Protein AF-A0A377ZFS4-F1 (afdb_monomer_lite)

pLDDT: mean 72.39, std 16.2, range [35.03, 90.06]

InterPro domains:
  IPR000085 Holliday junction branch migration complex subunit RuvA [TIGR00084] (2-68)
  IPR010994 RuvA domain 2-like [SSF47781] (14-68)
  IPR060101 SAM-like helix-hairpin-helix tandem [PF14520] (21-68)

Foldseek 3Di:
DDPPDDPDDDDDPDVLLVVQLVVQCVQPQRHSVQSVQVCVVDPSVVVVVCVVVVVVVVSVPGPRSPDDPRDD

Organism: Klebsiella pneumoniae subsp. ozaenae (NCBI:txid574)

Sequence (72 aa):
MVREDAQLLYGFNNKQERTLFKELIKTNGVGPKLALAILSGMSAQQFVNAVEREEVASLVKLPGLAKKPLNV

Secondary structure (DSSP, 8-state):
------------SSHHHHHHHHHHTTSTT--HHHHHHHHHHS-HHHHHHHHHTT-HHHHHTSTT-TT-----

Radius of gyration: 12.92 Å; chains: 1; bounding box: 30×21×37 Å

Structure (mmCIF, N/CA/C/O backbone):
data_AF-A0A377ZFS4-F1
#
_entry.id   AF-A0A377ZFS4-F1
#
loop_
_atom_site.group_PDB
_atom_site.id
_atom_site.type_symbol
_atom_site.label_atom_id
_atom_site.label_alt_id
_atom_site.label_comp_id
_atom_site.label_asym_id
_atom_site.label_entity_id
_atom_site.label_seq_id
_atom_site.pdbx_PDB_ins_code
_atom_site.Cartn_x
_atom_site.Cartn_y
_atom_site.Cartn_z
_atom_site.occupancy
_atom_site.B_iso_or_equiv
_atom_site.auth_seq_id
_atom_site.auth_comp_id
_atom_site.auth_asym_id
_atom_site.auth_atom_id
_atom_site.pdbx_PDB_model_num
ATOM 1 N N . MET A 1 1 ? -1.634 3.382 -27.384 1.00 44.31 1 MET A N 1
ATOM 2 C CA . MET A 1 1 ? -0.200 3.400 -27.033 1.00 44.31 1 MET A CA 1
ATOM 3 C C . MET A 1 1 ? 0.040 2.215 -26.121 1.00 44.31 1 MET A C 1
ATOM 5 O O . MET A 1 1 ? -0.319 2.241 -24.952 1.00 44.31 1 MET A O 1
ATOM 9 N N . VAL A 1 2 ? 0.485 1.133 -26.733 1.00 39.78 2 VAL A N 1
ATOM 10 C CA . VAL A 1 2 ? 0.816 -0.130 -26.091 1.00 39.78 2 VAL A CA 1
ATOM 11 C C . VAL A 1 2 ? 2.010 0.112 -25.160 1.00 39.78 2 VAL A C 1
ATOM 13 O O . VAL A 1 2 ? 3.042 0.603 -25.610 1.00 39.78 2 VAL A O 1
ATOM 16 N N . ARG A 1 3 ? 1.860 -0.150 -23.858 1.00 52.44 3 ARG A N 1
ATOM 17 C CA . ARG A 1 3 ? 2.995 -0.285 -22.933 1.00 52.44 3 ARG A CA 1
ATOM 18 C C . ARG A 1 3 ? 3.194 -1.773 -22.671 1.00 52.44 3 ARG A C 1
ATOM 20 O O . ARG A 1 3 ? 2.846 -2.266 -21.606 1.00 52.44 3 ARG A O 1
ATOM 27 N N . GLU A 1 4 ? 3.657 -2.474 -23.695 1.00 56.25 4 GLU A N 1
ATOM 28 C CA . GLU A 1 4 ? 4.211 -3.816 -23.556 1.00 56.25 4 GLU A CA 1
ATOM 29 C C . GLU A 1 4 ? 5.640 -3.658 -22.997 1.00 56.25 4 GLU A C 1
ATOM 31 O O . GLU A 1 4 ? 6.389 -2.776 -23.416 1.00 56.25 4 GLU A O 1
ATOM 36 N N . ASP A 1 5 ? 5.947 -4.458 -21.976 1.00 54.50 5 ASP A N 1
ATOM 37 C CA . ASP A 1 5 ? 7.288 -4.750 -21.445 1.00 54.50 5 ASP A CA 1
ATOM 38 C C . ASP A 1 5 ? 7.976 -3.763 -20.487 1.00 54.50 5 ASP A C 1
ATOM 40 O O . ASP A 1 5 ? 9.180 -3.528 -20.558 1.00 54.50 5 ASP A O 1
ATOM 44 N N . ALA A 1 6 ? 7.256 -3.287 -19.468 1.00 64.19 6 ALA A N 1
ATOM 45 C CA . ALA A 1 6 ? 7.906 -2.882 -18.218 1.00 64.19 6 ALA A CA 1
ATOM 46 C C . ALA A 1 6 ? 7.627 -3.929 -17.131 1.00 64.19 6 ALA A C 1
ATOM 48 O O . ALA A 1 6 ? 6.557 -3.934 -16.520 1.00 64.19 6 ALA A O 1
ATOM 49 N N . GLN A 1 7 ? 8.593 -4.813 -16.868 1.00 70.50 7 GLN A N 1
ATOM 50 C CA . GLN A 1 7 ? 8.583 -5.612 -15.643 1.00 70.50 7 GLN A CA 1
ATOM 51 C C . GLN A 1 7 ? 8.840 -4.671 -14.460 1.00 70.50 7 GLN A C 1
ATOM 53 O O . GLN A 1 7 ? 9.967 -4.246 -14.215 1.00 70.50 7 GLN A O 1
ATOM 58 N N . LEU A 1 8 ? 7.774 -4.293 -13.755 1.00 79.94 8 LEU A N 1
ATOM 59 C CA . LEU A 1 8 ? 7.860 -3.422 -12.588 1.00 79.94 8 LEU A CA 1
ATOM 60 C C . LEU A 1 8 ? 8.016 -4.267 -11.323 1.00 79.94 8 LEU A C 1
ATOM 62 O O . LEU A 1 8 ? 7.162 -5.090 -10.993 1.00 79.94 8 LEU A O 1
ATOM 66 N N . LEU A 1 9 ? 9.110 -4.033 -10.604 1.00 86.00 9 LEU A N 1
ATOM 67 C CA . LEU A 1 9 ? 9.344 -4.584 -9.275 1.00 86.00 9 LEU A CA 1
ATOM 68 C C . LEU A 1 9 ? 8.916 -3.561 -8.223 1.00 86.00 9 LEU A C 1
ATOM 70 O O . LEU A 1 9 ? 9.350 -2.412 -8.243 1.00 86.00 9 LEU A O 1
ATOM 74 N N . TYR A 1 10 ? 8.073 -4.002 -7.291 1.00 86.06 10 TYR A N 1
ATOM 75 C CA . TYR A 1 10 ? 7.631 -3.212 -6.145 1.00 86.06 10 TYR A CA 1
ATOM 76 C C . TYR A 1 10 ? 8.270 -3.765 -4.871 1.00 86.06 10 TYR A C 1
ATOM 78 O O . TYR A 1 10 ? 8.113 -4.950 -4.561 1.00 86.06 10 TYR A O 1
ATOM 86 N N . GLY A 1 11 ? 9.008 -2.912 -4.159 1.00 88.44 11 GLY A N 1
ATOM 87 C CA . GLY A 1 11 ? 9.652 -3.238 -2.888 1.00 88.44 11 GLY A CA 1
ATOM 88 C C . GLY A 1 11 ? 8.774 -2.867 -1.693 1.00 88.44 11 GLY A C 1
ATOM 89 O O . GLY A 1 11 ? 8.102 -1.841 -1.718 1.00 88.44 11 GLY A O 1
ATOM 90 N N . PHE A 1 12 ? 8.807 -3.699 -0.652 1.00 88.50 12 PHE A N 1
ATOM 91 C CA . PHE A 1 12 ? 8.086 -3.494 0.608 1.00 88.50 12 PHE A CA 1
ATOM 92 C C . PHE A 1 12 ? 8.995 -3.869 1.772 1.00 88.50 12 PHE A C 1
ATOM 94 O O . PHE A 1 12 ? 9.778 -4.817 1.653 1.00 88.50 12 PHE A O 1
ATOM 101 N N . ASN A 1 13 ? 8.866 -3.171 2.898 1.00 85.50 13 ASN A N 1
ATOM 102 C CA . ASN A 1 13 ? 9.709 -3.428 4.066 1.00 85.50 13 ASN A CA 1
ATOM 103 C C . ASN A 1 13 ? 9.281 -4.701 4.803 1.00 85.50 13 ASN A C 1
ATOM 105 O O . ASN A 1 13 ? 10.095 -5.372 5.436 1.00 85.50 13 ASN A O 1
ATOM 109 N N . ASN A 1 14 ? 7.997 -5.053 4.720 1.00 88.69 14 ASN A N 1
ATOM 110 C CA . ASN A 1 14 ? 7.440 -6.229 5.376 1.00 88.69 14 ASN A CA 1
ATOM 111 C C . ASN A 1 14 ? 6.404 -6.949 4.493 1.00 88.69 14 ASN A C 1
ATOM 113 O O . ASN A 1 14 ? 5.920 -6.446 3.476 1.00 88.69 14 ASN A O 1
ATOM 117 N N . LYS A 1 15 ? 6.055 -8.180 4.891 1.00 88.75 15 LYS A N 1
ATOM 118 C CA . LYS A 1 15 ? 5.071 -9.003 4.169 1.00 88.75 15 LYS A CA 1
ATOM 119 C C . LYS A 1 15 ? 3.655 -8.420 4.223 1.00 88.75 15 LYS A C 1
ATOM 121 O O . LYS A 1 15 ? 2.895 -8.663 3.294 1.00 88.75 15 LYS A O 1
ATOM 126 N N . GLN A 1 16 ? 3.301 -7.681 5.275 1.00 87.06 16 GLN A N 1
ATOM 127 C CA . GLN A 1 16 ? 1.954 -7.125 5.450 1.00 87.06 16 GLN A CA 1
ATOM 128 C C . GLN A 1 16 ? 1.669 -6.036 4.411 1.00 87.06 16 GLN A C 1
ATOM 130 O O . GLN A 1 16 ? 0.647 -6.101 3.734 1.00 87.06 16 GLN A O 1
ATOM 135 N N . GLU A 1 17 ? 2.611 -5.115 4.198 1.00 86.44 17 GLU A N 1
ATOM 136 C CA . GLU A 1 17 ? 2.560 -4.106 3.133 1.00 86.44 17 GLU A CA 1
ATOM 137 C C . GLU A 1 17 ? 2.432 -4.751 1.751 1.00 86.44 17 GLU A C 1
ATOM 139 O O . GLU A 1 17 ? 1.593 -4.342 0.951 1.00 86.44 17 GLU A O 1
ATOM 144 N N . ARG A 1 18 ? 3.207 -5.812 1.485 1.00 89.69 18 ARG A N 1
ATOM 145 C CA . ARG A 1 18 ? 3.118 -6.560 0.224 1.00 89.69 18 ARG A CA 1
ATOM 146 C C . ARG A 1 18 ? 1.739 -7.192 0.033 1.00 89.69 18 ARG A C 1
ATOM 148 O O . ARG A 1 18 ? 1.201 -7.144 -1.071 1.00 89.69 18 ARG A O 1
ATOM 155 N N . THR A 1 19 ? 1.190 -7.830 1.064 1.00 90.06 19 THR A N 1
ATOM 156 C CA . THR A 1 19 ? -0.144 -8.442 0.993 1.00 90.06 19 THR A CA 1
ATOM 157 C C . THR A 1 19 ? -1.198 -7.377 0.736 1.00 90.06 19 THR A C 1
ATOM 159 O O . THR A 1 19 ? -1.987 -7.529 -0.193 1.00 90.06 19 THR A O 1
ATOM 162 N N . LEU A 1 20 ? -1.153 -6.267 1.473 1.00 86.31 20 LEU A N 1
ATOM 163 C CA . LEU A 1 20 ? -2.087 -5.166 1.286 1.00 86.31 20 LEU A CA 1
ATOM 164 C C . LEU A 1 20 ? -1.989 -4.566 -0.121 1.00 86.31 20 LEU A C 1
ATOM 166 O O . LEU A 1 20 ? -3.009 -4.374 -0.773 1.00 86.31 20 LEU A O 1
ATOM 170 N N . PHE A 1 21 ? -0.776 -4.348 -0.636 1.00 88.69 21 PHE A N 1
ATOM 171 C CA . PHE A 1 21 ? -0.574 -3.903 -2.013 1.00 88.69 21 PHE A CA 1
ATOM 172 C C . PHE A 1 21 ? -1.220 -4.851 -3.028 1.00 88.69 21 PHE A C 1
ATOM 174 O O . PHE A 1 21 ? -1.876 -4.395 -3.962 1.00 88.69 21 PHE A O 1
ATOM 181 N N . LYS A 1 22 ? -1.056 -6.169 -2.846 1.00 89.44 22 LYS A N 1
ATOM 182 C CA . LYS A 1 22 ? -1.651 -7.177 -3.734 1.00 89.44 22 LYS A CA 1
ATOM 183 C C . LYS A 1 22 ? -3.176 -7.177 -3.677 1.00 89.44 22 LYS A C 1
ATOM 185 O O . LYS A 1 22 ? -3.789 -7.388 -4.716 1.00 89.44 22 LYS A O 1
ATOM 190 N N . GLU A 1 23 ? -3.775 -6.956 -2.511 1.00 86.81 23 GLU A N 1
ATOM 191 C CA . GLU A 1 23 ? -5.233 -6.826 -2.398 1.00 86.81 23 GLU A CA 1
ATOM 192 C C . GLU A 1 23 ? -5.727 -5.520 -3.026 1.00 86.81 23 GLU A C 1
ATOM 194 O O . GLU A 1 23 ? -6.683 -5.533 -3.795 1.00 86.81 23 GLU A O 1
ATOM 199 N N . LEU A 1 24 ? -5.011 -4.413 -2.814 1.00 83.56 24 LEU A N 1
ATOM 200 C CA . LEU A 1 24 ? -5.329 -3.120 -3.418 1.00 83.56 24 LEU A CA 1
ATOM 201 C C . LEU A 1 24 ? -5.365 -3.189 -4.946 1.00 83.56 24 LEU A C 1
ATOM 203 O O . LEU A 1 24 ? -6.345 -2.761 -5.539 1.00 83.56 24 LEU A O 1
ATOM 207 N N . ILE A 1 25 ? -4.342 -3.752 -5.594 1.00 85.88 25 ILE A N 1
ATOM 208 C CA . ILE A 1 25 ? -4.288 -3.815 -7.068 1.00 85.88 25 ILE A CA 1
ATOM 209 C C . ILE A 1 25 ? -5.298 -4.790 -7.694 1.00 85.88 25 ILE A C 1
ATOM 211 O O . ILE A 1 25 ? -5.485 -4.762 -8.910 1.00 85.88 25 ILE A O 1
ATOM 215 N N . LYS A 1 26 ? -5.920 -5.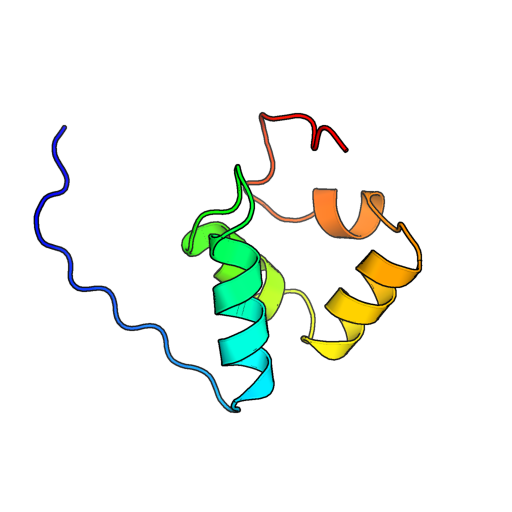676 -6.902 1.00 82.50 26 LYS A N 1
ATOM 216 C CA . LYS A 1 26 ? -7.031 -6.525 -7.367 1.00 82.50 26 LYS A CA 1
ATOM 217 C C . LYS A 1 26 ? -8.344 -5.750 -7.433 1.00 82.50 26 LYS A C 1
ATOM 219 O O . LYS A 1 26 ? -9.237 -6.139 -8.182 1.00 82.50 26 LYS A O 1
ATOM 224 N N . THR A 1 27 ? -8.475 -4.679 -6.652 1.00 79.12 27 THR A N 1
ATOM 225 C CA . THR A 1 27 ? -9.685 -3.860 -6.613 1.00 79.12 27 THR A CA 1
ATOM 226 C C . THR A 1 27 ? -9.839 -3.070 -7.909 1.00 79.12 27 THR A C 1
ATOM 228 O O . THR A 1 27 ? -8.921 -2.390 -8.373 1.00 79.12 27 THR A O 1
ATOM 231 N N . ASN A 1 28 ? -11.038 -3.118 -8.491 1.00 72.25 28 ASN A N 1
ATOM 232 C CA . ASN A 1 28 ? -11.351 -2.385 -9.713 1.00 72.25 28 ASN A CA 1
AT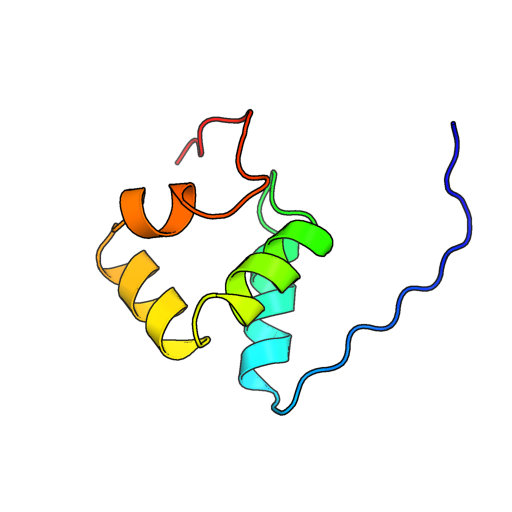OM 233 C C . ASN A 1 28 ? -11.130 -0.875 -9.529 1.00 72.25 28 ASN A C 1
ATOM 235 O O . ASN A 1 28 ? -11.727 -0.245 -8.662 1.00 72.25 28 ASN A O 1
ATOM 239 N N . GLY A 1 29 ? -10.288 -0.288 -10.381 1.00 73.31 29 GLY A N 1
ATOM 240 C CA . GLY A 1 29 ? -9.954 1.140 -10.337 1.00 73.31 29 GLY A CA 1
ATOM 241 C C . GLY A 1 29 ? -8.730 1.489 -9.487 1.00 73.31 29 GLY A C 1
ATOM 242 O O . GLY A 1 29 ? -8.268 2.628 -9.552 1.00 73.31 29 GLY A O 1
ATOM 243 N N . VAL A 1 30 ? -8.144 0.527 -8.767 1.00 79.62 30 VAL A N 1
ATOM 244 C CA . VAL A 1 30 ? -6.902 0.735 -8.016 1.00 79.62 30 VAL A CA 1
ATOM 245 C C . VAL A 1 30 ? -5.727 0.131 -8.778 1.00 79.62 30 VAL A C 1
ATOM 247 O O . VAL A 1 30 ? -5.508 -1.072 -8.802 1.00 79.62 30 VAL A O 1
ATOM 250 N N . GLY A 1 31 ? -4.948 0.993 -9.432 1.00 82.44 31 GLY A N 1
ATOM 251 C CA . GLY A 1 31 ? -3.713 0.586 -10.103 1.00 82.44 31 GLY A CA 1
ATOM 252 C C . GLY A 1 31 ? -2.501 0.546 -9.157 1.00 82.44 31 GLY A C 1
ATOM 253 O O . GLY A 1 31 ? -2.535 1.153 -8.084 1.00 82.44 31 GLY A O 1
ATOM 254 N N . PRO A 1 32 ? -1.372 -0.051 -9.584 1.00 85.69 32 PRO A N 1
ATOM 255 C CA . PRO A 1 32 ? -0.139 -0.126 -8.791 1.00 85.69 32 PRO A CA 1
ATOM 256 C C . PRO A 1 32 ? 0.370 1.233 -8.292 1.00 85.69 32 PRO A C 1
ATOM 258 O O . PRO A 1 32 ? 0.825 1.367 -7.161 1.00 85.69 32 PRO A O 1
ATOM 261 N N . LYS A 1 33 ? 0.250 2.275 -9.124 1.00 83.50 33 LYS A N 1
ATOM 262 C CA . LYS A 1 33 ? 0.654 3.643 -8.772 1.00 83.50 33 LYS A CA 1
ATOM 263 C C . LYS A 1 33 ? -0.203 4.229 -7.649 1.00 83.50 33 LYS A C 1
ATOM 265 O O . LYS A 1 33 ? 0.327 4.907 -6.776 1.00 83.50 33 LYS A O 1
ATOM 270 N N . LEU A 1 34 ? -1.509 3.959 -7.677 1.00 81.88 34 LEU A N 1
ATOM 271 C CA . LEU A 1 34 ? -2.413 4.406 -6.626 1.00 81.88 34 LEU A CA 1
ATOM 272 C C . LEU A 1 34 ? -2.139 3.621 -5.345 1.00 81.88 34 LEU A C 1
ATOM 274 O O . LEU A 1 34 ? -1.924 4.239 -4.315 1.00 81.88 34 LEU A O 1
ATOM 278 N N . ALA A 1 35 ? -2.032 2.293 -5.419 1.00 84.56 35 ALA A N 1
ATOM 279 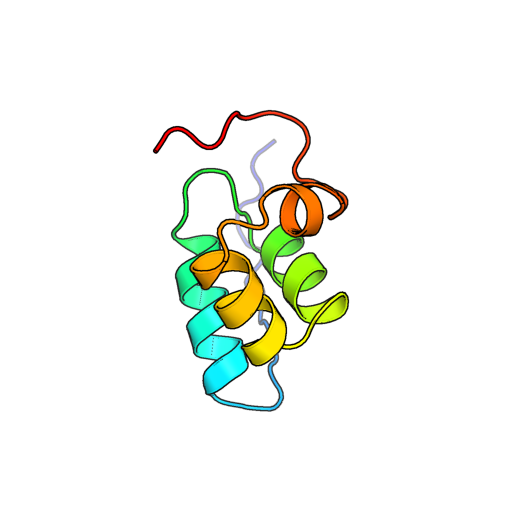C CA . ALA A 1 35 ? -1.702 1.459 -4.264 1.00 84.56 35 ALA A CA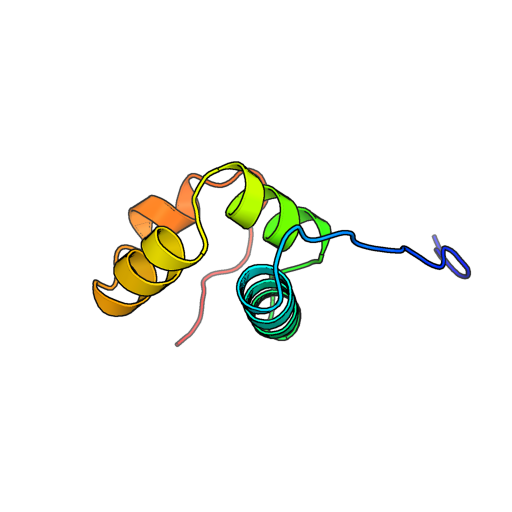 1
ATOM 280 C C . ALA A 1 35 ? -0.392 1.893 -3.573 1.00 84.56 35 ALA A C 1
ATOM 282 O O . ALA A 1 35 ? -0.351 1.983 -2.348 1.00 84.56 35 ALA A O 1
ATOM 283 N N . LEU A 1 36 ? 0.649 2.251 -4.336 1.00 85.12 36 LEU A N 1
ATOM 284 C CA . LEU A 1 36 ? 1.870 2.841 -3.772 1.00 85.12 36 LEU A CA 1
ATOM 285 C C . LEU A 1 36 ? 1.618 4.185 -3.080 1.00 85.12 36 LEU A C 1
ATOM 287 O O . LEU A 1 36 ? 2.171 4.422 -2.010 1.00 85.12 36 LEU A O 1
ATOM 291 N N . ALA A 1 37 ? 0.799 5.063 -3.664 1.00 83.31 37 ALA A N 1
ATOM 292 C CA . ALA A 1 37 ? 0.465 6.349 -3.056 1.00 83.31 37 ALA A CA 1
ATOM 293 C C . ALA A 1 37 ? -0.292 6.169 -1.729 1.00 83.31 37 ALA A C 1
ATOM 295 O O . ALA A 1 37 ? -0.007 6.885 -0.771 1.00 83.31 37 ALA A O 1
ATOM 296 N N . ILE A 1 38 ? -1.189 5.178 -1.647 1.00 80.88 38 ILE A N 1
ATOM 297 C CA . ILE A 1 38 ? -1.882 4.802 -0.406 1.00 80.88 38 ILE A CA 1
ATOM 298 C C . ILE A 1 38 ? -0.863 4.391 0.660 1.00 80.88 38 ILE A C 1
ATOM 300 O O . ILE A 1 38 ? -0.822 4.993 1.729 1.00 80.88 38 ILE A O 1
ATOM 304 N N . LEU A 1 39 ? 0.003 3.425 0.343 1.00 82.56 39 LEU A N 1
ATOM 305 C CA . LEU A 1 39 ? 1.011 2.907 1.277 1.00 82.56 39 LEU A CA 1
ATOM 306 C C . LEU A 1 39 ? 2.103 3.930 1.634 1.00 82.56 39 LEU A C 1
ATOM 308 O O . LEU A 1 39 ? 2.798 3.759 2.630 1.00 82.56 39 LEU A O 1
ATOM 312 N N . SER A 1 40 ? 2.255 4.989 0.833 1.00 82.12 40 SER A N 1
ATOM 313 C CA . SER A 1 40 ? 3.164 6.107 1.121 1.00 82.12 40 SER A CA 1
ATOM 314 C C . SER A 1 40 ? 2.518 7.174 2.010 1.00 82.12 40 SER A C 1
ATOM 316 O O . SER A 1 40 ? 3.224 7.882 2.721 1.00 82.12 40 SER A O 1
ATOM 318 N N . GLY A 1 41 ? 1.189 7.325 1.950 1.00 80.06 41 GLY A N 1
ATOM 319 C CA . GLY A 1 41 ? 0.436 8.308 2.733 1.00 80.06 41 GLY A CA 1
ATOM 320 C C . GLY A 1 41 ? -0.039 7.793 4.094 1.00 80.06 41 GLY A C 1
ATOM 321 O O . GLY A 1 41 ? -0.287 8.592 4.994 1.00 80.06 41 GLY A O 1
ATOM 322 N N . MET A 1 42 ? -0.174 6.476 4.254 1.00 81.50 42 MET A N 1
ATOM 323 C CA . MET A 1 42 ? -0.594 5.841 5.502 1.00 81.50 42 MET A CA 1
ATOM 324 C C . MET A 1 42 ? -0.021 4.429 5.632 1.00 81.50 42 MET A C 1
ATOM 326 O O . MET A 1 42 ? 0.192 3.732 4.641 1.00 81.50 42 MET A O 1
ATOM 330 N N . SER A 1 43 ? 0.199 3.987 6.870 1.00 82.31 43 SER A N 1
ATOM 331 C CA . SER A 1 43 ? 0.610 2.606 7.142 1.00 82.31 43 SER A CA 1
ATOM 332 C C . SER A 1 43 ? -0.496 1.606 6.790 1.00 82.31 43 SER A C 1
ATOM 334 O O . SER A 1 43 ? -1.684 1.935 6.799 1.00 82.31 43 SER A O 1
ATOM 336 N N . ALA A 1 44 ? -0.114 0.347 6.559 1.00 80.81 44 ALA A N 1
ATOM 337 C CA . ALA A 1 44 ? -1.069 -0.728 6.300 1.00 80.81 44 ALA A CA 1
ATOM 338 C C . ALA A 1 44 ? -2.129 -0.857 7.408 1.00 80.81 44 ALA A C 1
ATOM 340 O O . ALA A 1 44 ? -3.305 -1.050 7.116 1.00 80.81 44 ALA A O 1
ATOM 341 N N . GLN A 1 45 ? -1.730 -0.678 8.670 1.00 82.62 45 GLN A N 1
ATOM 342 C CA . GLN A 1 45 ? -2.648 -0.733 9.806 1.00 82.62 45 GLN A CA 1
ATOM 343 C C . GLN A 1 45 ? -3.664 0.415 9.784 1.00 82.62 45 GLN A C 1
ATOM 345 O O . GLN A 1 45 ? -4.849 0.198 10.011 1.00 82.62 45 GLN A O 1
ATOM 350 N N . GLN A 1 46 ? -3.214 1.638 9.486 1.00 82.44 46 GLN A N 1
ATOM 351 C CA . GLN A 1 46 ? -4.110 2.790 9.352 1.00 82.44 46 GLN A CA 1
ATOM 352 C C . GLN A 1 46 ? -5.087 2.604 8.193 1.00 82.44 46 GLN A C 1
ATOM 354 O O . GLN A 1 46 ? -6.256 2.947 8.335 1.00 82.44 46 GLN A O 1
ATOM 359 N N . PHE A 1 47 ? -4.628 2.026 7.082 1.00 80.50 47 PHE A N 1
ATOM 360 C CA . PHE A 1 47 ? -5.491 1.713 5.950 1.00 80.50 47 PHE A CA 1
ATOM 361 C C . PHE A 1 47 ? -6.576 0.699 6.325 1.00 80.50 47 PHE A C 1
ATOM 363 O O . PHE A 1 47 ? -7.748 0.946 6.058 1.00 80.50 47 PHE A O 1
ATOM 370 N N . VAL A 1 48 ? -6.207 -0.408 6.979 1.00 80.94 48 VAL A N 1
ATOM 371 C CA . VAL A 1 48 ? -7.173 -1.416 7.450 1.00 80.94 48 VAL A CA 1
ATOM 372 C C . VAL A 1 48 ? -8.205 -0.771 8.371 1.00 80.94 48 VAL A C 1
ATOM 374 O O . VAL A 1 48 ? -9.399 -0.899 8.122 1.00 80.94 48 VAL A O 1
ATOM 377 N N . ASN A 1 49 ? -7.759 0.018 9.351 1.00 84.00 49 ASN A N 1
ATOM 378 C CA . ASN A 1 49 ? -8.661 0.720 10.262 1.00 84.00 49 ASN A CA 1
ATOM 379 C C . ASN A 1 49 ? -9.589 1.708 9.525 1.00 84.00 49 ASN A C 1
ATOM 381 O O . ASN A 1 49 ? -10.747 1.849 9.904 1.00 84.00 49 ASN A O 1
ATOM 385 N N . ALA A 1 50 ? -9.098 2.405 8.494 1.00 78.50 50 ALA A N 1
ATOM 386 C CA . ALA A 1 50 ? -9.903 3.334 7.699 1.00 78.50 50 ALA A CA 1
ATOM 387 C C . ALA A 1 50 ? -10.967 2.606 6.862 1.00 78.50 50 ALA A C 1
ATOM 389 O O . ALA A 1 50 ? -12.081 3.108 6.723 1.00 78.50 50 ALA A O 1
ATOM 390 N N . VAL A 1 51 ? -10.645 1.417 6.340 1.00 77.06 51 VAL A N 1
ATOM 391 C CA . VAL A 1 51 ? -11.602 0.554 5.631 1.00 77.06 51 VAL A CA 1
ATOM 392 C C . VAL A 1 51 ? -12.650 -0.002 6.595 1.00 77.06 51 VAL A C 1
ATOM 394 O O . VAL A 1 51 ? -13.837 0.087 6.301 1.00 77.06 51 VAL A O 1
ATOM 397 N N . GLU A 1 52 ? -12.238 -0.508 7.760 1.00 80.19 52 GLU A N 1
ATOM 398 C CA . GLU A 1 52 ? -13.151 -1.028 8.793 1.00 80.19 52 GLU A CA 1
ATOM 399 C C . GLU A 1 52 ? -14.106 0.039 9.342 1.00 80.19 52 GLU A C 1
ATOM 401 O O . GLU A 1 52 ? -15.216 -0.278 9.760 1.00 80.19 52 GLU A O 1
ATOM 406 N N . ARG A 1 53 ? -13.682 1.306 9.346 1.00 81.50 53 ARG A N 1
ATOM 407 C CA . ARG A 1 53 ? -14.484 2.449 9.805 1.00 81.50 53 ARG A CA 1
ATOM 408 C C . ARG A 1 53 ? -15.294 3.119 8.695 1.00 81.50 53 ARG A C 1
ATOM 410 O O . ARG A 1 53 ? -15.891 4.161 8.949 1.00 81.50 53 ARG A O 1
ATOM 417 N N . GLU A 1 54 ? -15.283 2.564 7.481 1.00 68.81 54 GLU A N 1
ATOM 418 C CA . GLU A 1 54 ? -15.925 3.143 6.292 1.00 68.81 54 GLU A CA 1
ATOM 419 C C . GLU A 1 54 ? -15.524 4.612 6.043 1.00 68.81 54 GLU A C 1
ATOM 421 O O . GLU A 1 54 ? -16.284 5.415 5.497 1.00 68.81 54 GLU A O 1
ATOM 426 N N 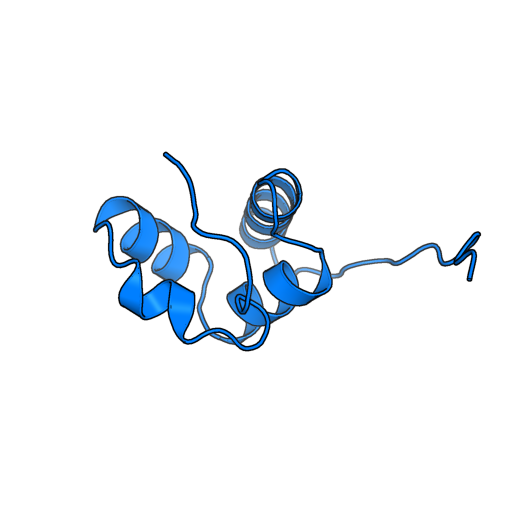. GLU A 1 55 ? -14.295 4.993 6.407 1.00 68.50 55 GLU A N 1
ATOM 427 C CA . GLU A 1 55 ? -13.786 6.354 6.236 1.00 68.50 55 GLU A CA 1
ATOM 428 C C . GLU A 1 55 ? -13.349 6.605 4.782 1.00 68.50 55 GLU A C 1
ATOM 430 O O . GLU A 1 55 ? -12.189 6.894 4.468 1.00 68.50 55 GLU A O 1
ATOM 435 N N . VAL A 1 56 ? -14.315 6.544 3.864 1.00 60.78 56 VAL A N 1
ATOM 436 C CA . VAL A 1 56 ? -14.137 6.781 2.424 1.00 60.78 56 VAL A CA 1
ATOM 437 C C . VAL A 1 56 ? -13.497 8.152 2.159 1.00 60.78 56 VAL A C 1
ATOM 439 O O . VAL A 1 56 ? -12.689 8.297 1.245 1.00 60.78 56 VAL A O 1
ATOM 442 N N . ALA A 1 57 ? -13.775 9.155 2.998 1.00 57.41 57 ALA A N 1
ATOM 443 C CA . ALA A 1 57 ? -13.181 10.490 2.893 1.00 57.41 57 ALA A CA 1
ATOM 444 C C . ALA A 1 57 ? -11.649 10.499 3.082 1.00 57.41 57 ALA A C 1
ATOM 446 O O . ALA A 1 57 ? -10.956 11.292 2.438 1.00 57.41 57 ALA A O 1
ATOM 447 N N . SER A 1 58 ? -11.115 9.612 3.928 1.00 60.81 58 SER A N 1
ATOM 448 C CA . SER A 1 58 ? -9.671 9.446 4.150 1.00 60.81 58 SER A CA 1
ATOM 449 C C . SER A 1 58 ? -9.002 8.765 2.952 1.00 60.81 58 SER A C 1
ATOM 451 O O . SER A 1 58 ? -7.864 9.089 2.609 1.00 60.81 58 SER A O 1
ATOM 453 N N . LEU A 1 59 ? -9.740 7.892 2.258 1.00 60.50 59 LEU A N 1
ATOM 454 C CA . LEU A 1 59 ? -9.298 7.239 1.028 1.00 60.50 59 LEU A CA 1
ATOM 455 C C . LEU A 1 59 ? -9.296 8.218 -0.157 1.00 60.50 59 LEU A C 1
ATOM 457 O O . LEU A 1 59 ? -8.289 8.327 -0.844 1.00 60.50 59 LEU A O 1
ATOM 461 N N . VAL A 1 60 ? -10.360 9.007 -0.351 1.00 56.06 60 VAL A N 1
ATOM 462 C CA . VAL A 1 60 ? -10.547 9.934 -1.494 1.00 56.06 60 VAL A CA 1
ATOM 463 C C . VAL A 1 60 ? -9.514 11.071 -1.564 1.00 56.06 60 VAL A C 1
ATOM 465 O O . VAL A 1 60 ? -9.269 11.606 -2.645 1.00 56.06 60 VAL A O 1
ATOM 468 N N . LYS A 1 61 ? -8.846 11.415 -0.455 1.00 57.81 61 LYS A N 1
ATOM 469 C CA . LYS A 1 61 ? -7.755 12.412 -0.445 1.00 57.81 61 LYS A CA 1
ATOM 470 C C . LYS A 1 61 ? -6.496 11.960 -1.194 1.00 57.81 61 LYS A C 1
ATOM 472 O O . LYS A 1 61 ? -5.577 12.759 -1.374 1.00 57.81 61 LYS A O 1
ATOM 477 N N . LEU A 1 62 ? -6.435 10.703 -1.632 1.00 58.66 62 LEU A N 1
ATOM 478 C CA . LEU A 1 62 ? -5.265 10.159 -2.304 1.00 58.66 62 LEU A CA 1
ATOM 479 C C . LEU A 1 62 ? -5.229 10.584 -3.785 1.00 58.66 62 LEU A C 1
ATOM 481 O O . LEU A 1 62 ? -6.194 10.371 -4.531 1.00 58.66 62 LEU A O 1
ATOM 485 N N . PRO A 1 63 ? -4.114 11.185 -4.241 1.00 47.22 63 PRO A N 1
ATOM 486 C CA . PRO A 1 63 ? -3.993 11.698 -5.598 1.00 47.22 63 PRO A CA 1
ATOM 487 C C . PRO A 1 63 ? -4.049 10.541 -6.603 1.00 47.22 63 PRO A C 1
ATOM 489 O O . PRO A 1 63 ? -3.152 9.703 -6.664 1.00 47.22 63 PRO A O 1
ATOM 492 N N . GLY A 1 64 ? -5.112 10.500 -7.409 1.00 54.16 64 GLY A N 1
ATOM 493 C CA . GLY A 1 64 ? -5.319 9.468 -8.433 1.00 54.16 64 GLY A CA 1
ATOM 494 C C . GLY A 1 64 ? -6.621 8.674 -8.312 1.00 54.16 64 GLY A C 1
ATOM 495 O O . GLY A 1 64 ? -6.953 7.962 -9.253 1.00 54.16 64 GLY A O 1
ATOM 496 N N . LEU A 1 65 ? -7.400 8.844 -7.235 1.00 58.31 65 LEU A N 1
ATOM 497 C CA . LEU A 1 65 ? -8.768 8.297 -7.124 1.00 58.31 65 LEU A CA 1
ATOM 498 C C . LEU A 1 65 ? -9.812 9.041 -7.971 1.00 58.31 65 LEU A C 1
ATOM 500 O O . LEU A 1 65 ? -10.991 8.689 -7.988 1.00 58.31 65 LEU A O 1
ATOM 504 N N . ALA A 1 66 ? -9.395 10.076 -8.698 1.00 37.75 66 ALA A N 1
ATOM 505 C CA . ALA A 1 66 ? -10.277 10.800 -9.588 1.00 37.75 66 ALA A CA 1
ATOM 506 C C . ALA A 1 66 ? -10.717 9.890 -10.751 1.00 37.75 66 ALA A C 1
ATOM 508 O O . ALA A 1 66 ? -9.954 9.690 -11.697 1.00 37.75 66 ALA A O 1
ATOM 509 N N . LYS A 1 67 ? -11.987 9.452 -10.692 1.00 41.88 67 LYS A N 1
ATOM 510 C CA . LYS A 1 67 ? -12.884 9.030 -11.798 1.00 41.88 67 LYS A CA 1
ATOM 511 C C . LYS A 1 67 ? -13.374 7.572 -11.824 1.00 41.88 67 LYS A C 1
ATOM 513 O O . LYS A 1 67 ? -13.585 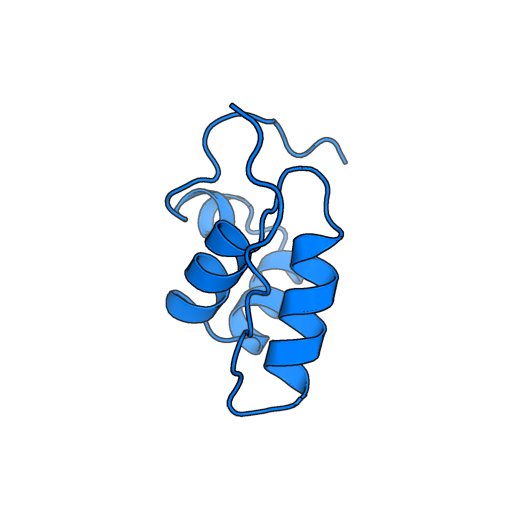7.031 -12.909 1.00 41.88 67 LYS A O 1
ATOM 518 N N . LYS A 1 68 ? -13.708 6.961 -10.686 1.00 40.91 68 LYS A N 1
ATOM 519 C CA . LYS A 1 68 ? -14.833 6.004 -10.686 1.00 40.91 68 LYS A CA 1
ATOM 520 C C . LYS A 1 68 ? -15.461 5.890 -9.300 1.00 40.91 68 LYS A C 1
ATOM 522 O O . LYS A 1 68 ? -14.709 5.703 -8.347 1.00 40.91 68 LYS A O 1
ATOM 527 N N . PRO A 1 69 ? -16.793 6.033 -9.167 1.00 43.69 69 PRO A N 1
ATOM 528 C CA . PRO A 1 69 ? -17.443 5.726 -7.905 1.00 43.69 69 PRO A CA 1
ATOM 529 C C . PRO A 1 69 ? -17.150 4.262 -7.564 1.00 43.69 69 PRO A C 1
ATOM 531 O O . PRO A 1 69 ? -17.298 3.376 -8.409 1.00 43.69 69 PRO A O 1
ATOM 534 N N . LEU A 1 70 ? -16.659 4.054 -6.343 1.00 44.78 70 LEU A N 1
ATOM 535 C CA . LEU A 1 70 ? -16.501 2.754 -5.712 1.00 44.78 70 LEU A CA 1
ATOM 536 C C . LEU A 1 70 ? -17.920 2.187 -5.558 1.00 44.78 70 LEU A C 1
ATOM 538 O O . LEU A 1 70 ? -18.643 2.583 -4.651 1.00 44.78 70 LEU A O 1
ATOM 542 N N . ASN A 1 71 ? -18.367 1.377 -6.516 1.00 35.03 71 ASN A N 1
ATOM 543 C CA . ASN A 1 71 ? -19.667 0.725 -6.420 1.00 35.03 71 ASN A CA 1
ATOM 544 C C . ASN A 1 71 ? -19.474 -0.526 -5.560 1.00 35.03 71 ASN A C 1
ATOM 546 O O . ASN A 1 71 ? -18.821 -1.476 -5.999 1.00 35.03 71 ASN A O 1
ATOM 550 N N . VAL A 1 72 ? -19.958 -0.435 -4.323 1.00 39.59 72 VAL A N 1
ATOM 551 C CA . VAL A 1 72 ? -20.207 -1.559 -3.412 1.00 39.59 72 VAL A CA 1
ATOM 552 C C . VAL A 1 72 ? -21.397 -2.381 -3.887 1.00 39.59 72 VAL A C 1
ATOM 554 O O . VAL A 1 72 ? -22.312 -1.788 -4.504 1.00 39.59 72 VAL A O 1
#